Protein AF-A0A249NVQ0-F1 (afdb_monomer)

Radius of gyration: 16.22 Å; Cα contacts (8 Å, |Δi|>4): 155; chains: 1; bounding box: 38×26×40 Å

Mean predicted aligned error: 8.05 Å

Solvent-accessible surface area (backbone atoms only — not comparable to full-atom values): 7672 Å² total; per-residue (Å²): 133,84,77,72,68,77,45,76,71,54,93,61,27,37,38,28,88,34,28,34,58,56,51,40,38,53,50,31,54,61,69,35,41,71,60,50,73,71,48,71,53,79,53,90,85,86,86,87,84,79,46,51,48,94,72,63,38,68,42,43,31,77,74,69,77,44,87,75,74,95,69,63,81,85,61,75,66,45,61,60,38,42,75,72,71,37,93,57,81,90,82,66,27,49,50,76,93,41,41,101,43,90,86,18,42,25,41,54,68,36,47,53,52,40,30,49,50,56,48,50,49,42,53,62,38,40,107

Secondary structure (DSSP, 8-state):
-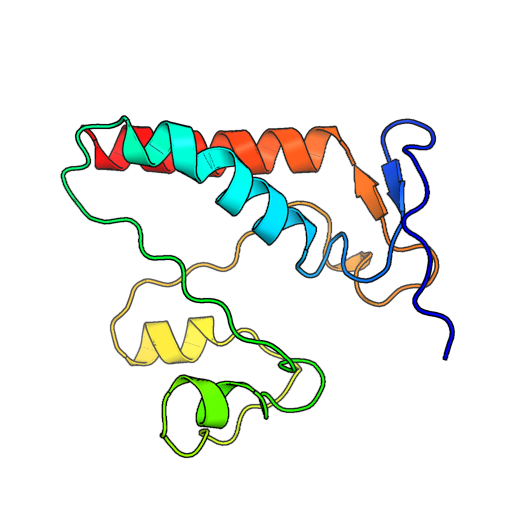--PPPEEEETTEEE-TTIIIIIHH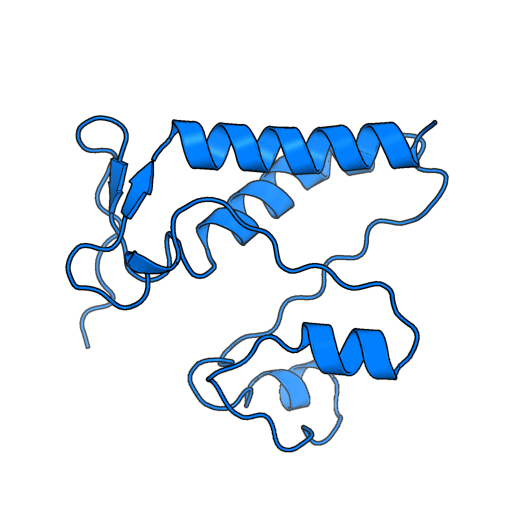HHHHHHHHHHHHTS--SS-------S-GGGTSTTHHHHHSSPPP---TTS-THHHHHHTT-------SS-GGGTTSTT-EEEHHHHHHHHHHHHHHHHHHH-

Structure (mmCIF, N/CA/C/O backbone):
data_AF-A0A249NVQ0-F1
#
_entry.id   AF-A0A249NVQ0-F1
#
loop_
_atom_site.group_PDB
_atom_site.id
_atom_site.type_symbol
_atom_site.label_atom_id
_atom_site.label_alt_id
_atom_site.label_comp_id
_atom_site.label_asym_id
_atom_site.label_entity_id
_atom_site.label_seq_id
_atom_site.pdbx_PDB_ins_code
_atom_site.Cartn_x
_atom_site.Cartn_y
_atom_site.Cartn_z
_atom_site.occupancy
_atom_site.B_iso_or_equiv
_atom_site.auth_seq_id
_atom_site.auth_comp_id
_atom_site.auth_asym_id
_atom_site.auth_atom_id
_atom_site.pdbx_PDB_model_num
ATOM 1 N N . MET A 1 1 ? 18.466 9.668 -17.271 1.00 29.97 1 MET A N 1
ATOM 2 C CA . MET A 1 1 ? 17.576 8.542 -16.928 1.00 29.97 1 MET A CA 1
ATOM 3 C C . MET A 1 1 ? 16.170 9.123 -16.883 1.00 29.97 1 MET A C 1
ATOM 5 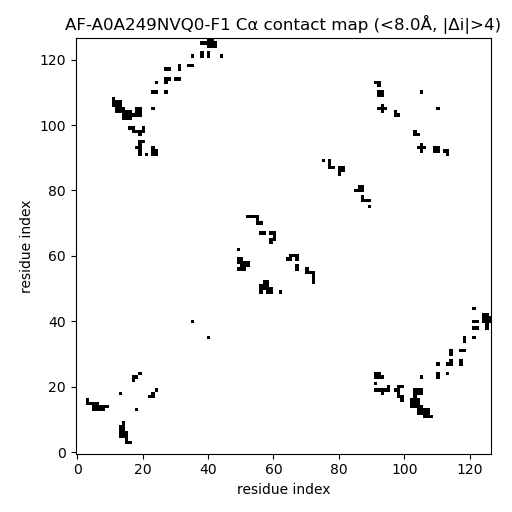O O . MET A 1 1 ? 15.886 9.902 -15.986 1.00 29.97 1 MET A O 1
ATOM 9 N N . GLU A 1 2 ? 15.361 8.912 -17.922 1.00 26.66 2 GLU A N 1
ATOM 10 C CA . GLU A 1 2 ? 13.989 9.440 -17.964 1.00 26.66 2 GLU A CA 1
ATOM 11 C C . GLU A 1 2 ? 13.138 8.659 -16.956 1.00 26.66 2 GLU A C 1
ATOM 13 O O . GLU A 1 2 ? 12.916 7.454 -17.108 1.00 26.66 2 GLU A O 1
ATOM 18 N N . PHE A 1 3 ? 12.698 9.326 -15.891 1.00 31.91 3 PHE A N 1
ATOM 19 C CA . PHE A 1 3 ? 11.651 8.801 -15.025 1.00 31.91 3 PHE A CA 1
ATOM 20 C C . PHE A 1 3 ? 10.369 8.755 -15.860 1.00 31.91 3 PHE A C 1
ATOM 22 O O . PHE A 1 3 ? 9.834 9.796 -16.230 1.00 31.91 3 PHE A O 1
ATOM 29 N N . GLY A 1 4 ? 9.943 7.544 -16.234 1.00 39.44 4 GLY A N 1
ATOM 30 C CA . GLY A 1 4 ? 8.787 7.321 -17.098 1.00 39.44 4 GLY A CA 1
ATOM 31 C C . GLY A 1 4 ? 7.570 8.081 -16.582 1.00 39.44 4 GLY A C 1
ATOM 32 O O . GLY A 1 4 ? 7.131 7.865 -15.452 1.00 39.44 4 GLY A O 1
ATOM 33 N N . SER A 1 5 ? 7.067 8.993 -17.410 1.00 41.88 5 SER A N 1
ATOM 34 C CA . SER A 1 5 ? 5.892 9.802 -17.125 1.00 41.88 5 SER A CA 1
ATOM 35 C C . SER A 1 5 ? 4.699 8.906 -16.799 1.00 41.88 5 SER A C 1
ATOM 37 O O . SER A 1 5 ? 4.395 7.968 -17.539 1.00 41.88 5 SER A O 1
ATOM 39 N N . PHE A 1 6 ? 4.011 9.199 -15.692 1.00 47.69 6 PHE A N 1
ATOM 40 C CA . PHE A 1 6 ? 2.656 8.701 -15.471 1.00 47.69 6 PHE A CA 1
ATOM 41 C C . PHE A 1 6 ? 1.831 9.060 -16.706 1.00 47.69 6 PHE A C 1
ATOM 43 O O . PHE A 1 6 ? 1.677 10.242 -17.029 1.00 47.69 6 PHE A O 1
ATOM 50 N N . ARG A 1 7 ? 1.339 8.052 -17.429 1.00 54.50 7 ARG A N 1
ATOM 51 C CA . ARG A 1 7 ? 0.431 8.299 -18.548 1.00 54.50 7 ARG A CA 1
ATOM 52 C C . ARG A 1 7 ? -0.996 8.328 -17.998 1.00 54.50 7 ARG A C 1
ATOM 54 O O . ARG A 1 7 ? -1.352 7.418 -17.248 1.00 54.50 7 ARG A O 1
ATOM 61 N N . PRO A 1 8 ? -1.806 9.350 -18.334 1.00 54.66 8 PRO A N 1
ATOM 62 C CA . PRO A 1 8 ? -3.209 9.387 -17.934 1.00 54.66 8 PRO A CA 1
ATOM 63 C C . PRO A 1 8 ? -3.936 8.121 -18.399 1.00 54.66 8 PRO A C 1
ATOM 65 O O . PRO A 1 8 ? -3.532 7.502 -19.387 1.00 54.66 8 PRO A O 1
ATOM 68 N N . ALA A 1 9 ? -4.994 7.750 -17.671 1.00 62.09 9 ALA A N 1
ATOM 69 C CA . ALA A 1 9 ? -5.742 6.518 -17.892 1.00 62.09 9 ALA A CA 1
ATOM 70 C C . ALA A 1 9 ? -6.079 6.307 -19.374 1.00 62.09 9 ALA A C 1
ATOM 72 O O . ALA A 1 9 ? -6.780 7.111 -19.987 1.00 62.09 9 ALA A O 1
ATOM 73 N N . GLN A 1 10 ? -5.594 5.208 -19.949 1.00 68.31 10 GLN A N 1
ATOM 74 C CA . GLN A 1 10 ? -6.002 4.753 -21.272 1.00 68.31 10 GLN A CA 1
ATOM 75 C C . GLN A 1 10 ? -6.846 3.498 -21.095 1.00 68.31 10 GLN A C 1
ATOM 77 O O . GLN A 1 10 ? -6.326 2.484 -20.644 1.00 68.31 10 GLN A O 1
ATOM 82 N N . ARG A 1 11 ? -8.130 3.549 -21.480 1.00 74.25 11 ARG A N 1
ATOM 83 C CA . ARG A 1 11 ? -9.039 2.382 -21.456 1.00 74.25 11 ARG A CA 1
ATOM 84 C C . ARG A 1 11 ? -9.038 1.661 -20.096 1.00 74.25 11 ARG A C 1
ATOM 86 O O . ARG A 1 11 ? -8.747 0.471 -20.038 1.00 74.25 11 ARG A O 1
ATOM 93 N N . ASP A 1 12 ? -9.278 2.410 -19.018 1.00 87.81 12 ASP A N 1
ATOM 94 C CA . ASP A 1 12 ? -9.319 1.899 -17.635 1.00 87.81 12 ASP A CA 1
ATOM 95 C C . ASP A 1 12 ? -7.994 1.336 -17.094 1.00 87.81 12 ASP A C 1
ATOM 97 O O . ASP A 1 12 ? -7.970 0.656 -16.071 1.00 87.81 12 ASP A O 1
ATOM 101 N N . LYS A 1 13 ? -6.869 1.666 -17.741 1.00 90.62 13 LYS A N 1
ATOM 102 C CA . LYS A 1 13 ? -5.520 1.274 -17.317 1.00 90.62 13 LYS A CA 1
ATOM 103 C C . LYS A 1 13 ? -4.659 2.491 -17.026 1.00 90.62 13 LYS A C 1
ATOM 105 O O . LYS A 1 13 ? -4.577 3.412 -17.841 1.00 90.62 13 LYS A O 1
ATOM 110 N N . LEU A 1 14 ? -3.985 2.475 -15.882 1.00 90.31 14 LEU A N 1
ATOM 111 C CA . LEU A 1 14 ? -2.951 3.438 -15.518 1.00 90.31 14 LEU A CA 1
ATOM 112 C C . LEU A 1 14 ? -1.588 2.813 -15.791 1.00 90.31 14 LEU A C 1
ATOM 114 O O . LEU A 1 14 ? -1.221 1.834 -15.148 1.00 90.31 14 LEU A O 1
ATOM 118 N N . TYR A 1 15 ? -0.853 3.380 -16.745 1.00 90.50 15 TYR A N 1
ATOM 119 C CA . TYR A 1 15 ? 0.466 2.892 -17.136 1.00 90.50 15 TYR A CA 1
ATOM 120 C C . TYR A 1 15 ? 1.566 3.654 -16.405 1.00 90.50 15 TYR A C 1
ATOM 122 O O . TYR A 1 15 ? 1.561 4.889 -16.354 1.00 90.50 15 TYR A O 1
ATOM 130 N N . GLY A 1 16 ? 2.554 2.921 -15.907 1.00 87.94 16 GLY A N 1
ATOM 131 C CA . GLY A 1 16 ? 3.713 3.501 -15.244 1.00 87.94 16 GLY A CA 1
ATOM 132 C C . GLY A 1 16 ? 4.534 2.453 -14.508 1.00 87.94 16 GLY A C 1
ATOM 133 O O . GLY A 1 16 ? 3.996 1.464 -14.013 1.00 87.94 16 GLY A O 1
ATOM 134 N N . ARG A 1 17 ? 5.846 2.691 -14.415 1.00 88.56 17 ARG A N 1
ATOM 135 C CA . ARG A 1 17 ? 6.738 1.810 -13.656 1.00 88.56 17 ARG A CA 1
ATOM 136 C C . ARG A 1 17 ? 6.430 1.889 -12.161 1.00 88.56 17 ARG A C 1
ATOM 138 O O . ARG A 1 17 ? 6.441 2.981 -11.570 1.00 88.56 17 ARG A O 1
ATOM 145 N N . GLY A 1 18 ? 6.202 0.717 -11.589 1.00 87.06 18 GLY A N 1
ATOM 146 C CA . GLY A 1 18 ? 5.805 0.493 -10.211 1.00 87.06 18 GLY A CA 1
ATOM 147 C C . GLY A 1 18 ? 4.333 0.772 -9.926 1.00 87.06 18 GLY A C 1
ATOM 148 O O . GLY A 1 18 ? 3.975 1.028 -8.783 1.00 87.06 18 GLY A O 1
ATOM 149 N N . THR A 1 19 ? 3.475 0.796 -10.949 1.00 90.50 19 THR A N 1
ATOM 150 C CA . THR A 1 19 ? 2.020 0.870 -10.747 1.00 90.50 19 THR A CA 1
ATOM 151 C C . THR A 1 19 ? 1.481 -0.387 -10.067 1.00 90.50 19 THR A C 1
ATOM 153 O O . THR A 1 19 ? 0.672 -0.250 -9.154 1.00 90.50 19 THR A O 1
ATOM 156 N N . SER A 1 20 ? 1.953 -1.574 -10.457 1.00 88.88 20 SER A N 1
ATOM 157 C CA . SER A 1 20 ? 1.643 -2.855 -9.806 1.00 88.88 20 SER A CA 1
ATOM 158 C C . SER A 1 20 ? 2.592 -3.168 -8.644 1.00 88.88 20 SER A C 1
ATOM 160 O O . SER A 1 20 ? 2.164 -3.821 -7.701 1.00 88.88 20 SER A O 1
ATOM 162 N N . ASP A 1 21 ? 3.833 -2.668 -8.677 1.00 87.31 21 ASP A N 1
ATOM 163 C CA . ASP A 1 21 ? 4.835 -2.929 -7.630 1.00 87.31 21 ASP A CA 1
ATOM 164 C C . ASP A 1 21 ? 5.611 -1.659 -7.214 1.00 87.31 21 ASP A C 1
ATOM 166 O O . ASP A 1 21 ? 6.514 -1.190 -7.900 1.00 87.31 21 ASP A O 1
ATOM 170 N N . MET A 1 22 ? 5.251 -0.951 -6.145 1.00 88.44 22 MET A N 1
ATOM 171 C CA . MET A 1 22 ? 4.088 -1.129 -5.262 1.00 88.44 22 MET A CA 1
ATOM 172 C C . MET A 1 22 ? 3.257 0.162 -5.117 1.00 88.44 22 MET A C 1
ATOM 174 O O . MET A 1 22 ? 2.458 0.318 -4.190 1.00 88.44 22 MET A O 1
ATOM 178 N N . LYS A 1 23 ? 3.424 1.136 -6.026 1.00 90.75 23 LYS A N 1
ATOM 179 C CA . LYS A 1 23 ? 2.821 2.480 -5.900 1.00 90.75 23 LYS A CA 1
ATOM 180 C C . LYS A 1 23 ? 1.297 2.456 -5.939 1.00 90.75 23 LYS A C 1
ATOM 182 O O . LYS A 1 23 ? 0.674 3.334 -5.341 1.00 90.75 23 LYS A O 1
ATOM 187 N N . GLY A 1 24 ? 0.689 1.480 -6.616 1.00 91.06 24 GLY A N 1
ATOM 188 C CA . GLY A 1 24 ? -0.762 1.296 -6.605 1.00 91.06 24 GLY A CA 1
ATOM 189 C C . GLY A 1 24 ? -1.289 1.043 -5.192 1.00 91.06 24 GLY A C 1
ATOM 190 O O . GLY A 1 24 ? -2.197 1.741 -4.745 1.00 91.06 24 GLY A O 1
ATOM 191 N N . PHE A 1 25 ? -0.657 0.129 -4.449 1.00 92.56 25 PHE A N 1
ATOM 192 C CA . PHE A 1 25 ? -1.020 -0.146 -3.057 1.00 92.56 25 PHE A CA 1
ATOM 193 C C . PHE A 1 25 ? -0.790 1.067 -2.149 1.00 92.56 25 PHE A C 1
ATOM 195 O O . PHE A 1 25 ? -1.693 1.445 -1.404 1.00 92.56 25 PHE A O 1
ATOM 202 N N . LEU A 1 26 ? 0.373 1.728 -2.260 1.00 91.81 26 LEU A N 1
ATOM 203 C CA . LEU A 1 26 ? 0.672 2.950 -1.498 1.00 91.81 26 LEU A CA 1
ATOM 204 C C . LEU A 1 26 ? -0.405 4.021 -1.711 1.00 91.81 26 LEU A C 1
ATOM 206 O O . LEU A 1 26 ? -0.855 4.657 -0.761 1.00 91.81 26 LEU A O 1
ATOM 210 N N . THR A 1 27 ? -0.862 4.179 -2.955 1.00 92.62 27 THR A N 1
ATOM 211 C CA . THR A 1 27 ? -1.939 5.112 -3.303 1.00 92.62 27 THR A CA 1
ATOM 212 C C . THR A 1 27 ? -3.241 4.749 -2.589 1.00 92.62 27 THR A C 1
ATOM 214 O O . THR A 1 27 ? -3.856 5.617 -1.972 1.00 92.62 27 THR A O 1
ATOM 217 N N . CYS A 1 28 ? -3.651 3.477 -2.624 1.00 93.88 28 CYS A N 1
ATOM 218 C CA . CYS A 1 28 ? -4.859 3.003 -1.944 1.00 93.88 28 CYS A CA 1
ATOM 219 C C . CYS A 1 28 ? -4.780 3.176 -0.418 1.00 93.88 28 CYS A C 1
ATOM 221 O O . CYS A 1 28 ? -5.737 3.661 0.187 1.00 93.88 28 CYS A O 1
ATOM 223 N N . ALA A 1 29 ? -3.647 2.826 0.198 1.00 92.56 29 ALA A N 1
ATOM 224 C CA . ALA A 1 29 ? -3.437 2.949 1.639 1.00 92.56 29 ALA A CA 1
ATOM 225 C C . ALA A 1 29 ? -3.509 4.414 2.098 1.00 92.56 29 ALA A C 1
ATOM 227 O O . ALA A 1 29 ? -4.270 4.747 3.007 1.00 92.56 29 ALA A O 1
ATOM 228 N N . LEU A 1 30 ? -2.788 5.309 1.415 1.00 93.06 30 LEU A N 1
ATOM 229 C CA . LEU A 1 30 ? -2.792 6.739 1.728 1.00 93.06 30 LEU A CA 1
ATOM 230 C C . LEU A 1 30 ? -4.165 7.383 1.484 1.00 93.06 30 LEU A C 1
ATOM 232 O O . LEU A 1 30 ? -4.600 8.214 2.279 1.00 93.06 30 LEU A O 1
ATOM 236 N N . ALA A 1 31 ? -4.881 6.981 0.429 1.00 93.56 31 ALA A N 1
ATOM 237 C CA . ALA A 1 31 ? -6.230 7.476 0.151 1.00 93.56 31 ALA A CA 1
ATOM 238 C C . ALA A 1 31 ? -7.260 7.047 1.213 1.00 93.56 31 ALA A C 1
ATOM 240 O O . ALA A 1 31 ? -8.238 7.760 1.443 1.00 93.56 31 ALA A O 1
ATOM 241 N N . ALA A 1 32 ? -7.047 5.906 1.874 1.00 93.31 32 ALA A N 1
ATOM 242 C CA . ALA A 1 32 ? -7.919 5.421 2.938 1.00 93.31 32 ALA A CA 1
ATOM 243 C C . ALA A 1 32 ? -7.678 6.125 4.287 1.00 93.31 32 ALA A C 1
ATOM 245 O O . ALA A 1 32 ? -8.589 6.155 5.116 1.00 93.31 32 ALA A O 1
ATOM 246 N N . LEU A 1 33 ? -6.501 6.730 4.507 1.00 93.38 33 LEU A N 1
ATOM 247 C CA . LEU A 1 33 ? -6.118 7.324 5.797 1.00 93.38 33 LEU A CA 1
ATOM 248 C C . LEU A 1 33 ? -7.155 8.295 6.389 1.00 93.38 33 LEU A C 1
ATOM 250 O O . LEU A 1 33 ? -7.469 8.137 7.568 1.00 93.38 33 LEU A O 1
ATOM 254 N N . PRO A 1 34 ? -7.755 9.246 5.640 1.00 94.19 34 PRO A N 1
ATOM 255 C CA . PRO A 1 34 ? -8.762 10.141 6.213 1.00 94.19 34 PRO A CA 1
ATOM 256 C C . PRO A 1 34 ? -10.001 9.404 6.734 1.00 94.19 34 PRO A C 1
ATOM 258 O O . PRO A 1 34 ? -10.587 9.813 7.733 1.00 94.19 34 PRO A O 1
ATOM 261 N N . LYS A 1 35 ? -10.398 8.306 6.076 1.00 94.06 35 LYS A N 1
ATOM 262 C CA . LYS A 1 35 ? -11.515 7.470 6.531 1.00 94.06 35 LYS A CA 1
ATOM 263 C C . LYS A 1 35 ? -11.126 6.688 7.778 1.00 94.06 35 LYS A C 1
ATOM 265 O O . LYS A 1 35 ? -11.892 6.697 8.732 1.00 94.06 35 LYS A O 1
ATOM 270 N N . LEU A 1 36 ? -9.948 6.060 7.781 1.00 93.69 36 LEU A N 1
ATOM 271 C CA . LEU A 1 36 ? -9.438 5.302 8.928 1.00 93.69 36 LEU A CA 1
ATOM 272 C C . LEU A 1 36 ? -9.302 6.185 10.173 1.00 93.69 36 LEU A C 1
ATOM 274 O O . LEU A 1 36 ? -9.764 5.805 11.243 1.00 93.69 36 LEU A O 1
ATOM 278 N N . ALA A 1 37 ? -8.755 7.392 10.020 1.00 91.62 37 ALA A N 1
ATOM 279 C CA . ALA A 1 37 ? -8.600 8.356 11.108 1.00 91.62 37 ALA A CA 1
ATOM 280 C C . ALA A 1 37 ? -9.941 8.832 11.700 1.00 91.62 37 ALA A C 1
ATOM 282 O O . ALA A 1 37 ? -9.985 9.279 12.842 1.00 91.62 37 ALA A O 1
ATOM 283 N N . GLY A 1 38 ? -11.032 8.744 10.932 1.00 93.62 38 GLY A N 1
ATOM 284 C CA . GLY A 1 38 ? -12.385 9.050 11.397 1.00 93.62 38 GLY A CA 1
ATOM 285 C C . GLY A 1 38 ? -13.112 7.878 12.066 1.00 93.62 38 GLY A C 1
ATOM 286 O O . GLY A 1 38 ? -14.237 8.062 12.529 1.00 93.62 38 GLY A O 1
ATOM 287 N N . MET A 1 39 ? -12.526 6.676 12.098 1.00 95.06 39 MET A N 1
ATOM 288 C CA . MET A 1 39 ? -13.131 5.484 12.703 1.00 95.06 39 MET A CA 1
ATOM 289 C C . MET A 1 39 ? -12.699 5.313 14.165 1.00 95.06 39 MET A C 1
ATOM 291 O O . MET A 1 39 ? -11.583 5.659 14.544 1.00 95.06 39 MET A O 1
ATOM 295 N N . ASN A 1 40 ? -13.563 4.704 14.984 1.00 94.38 40 ASN A N 1
ATOM 296 C CA . ASN A 1 40 ? -13.228 4.305 16.355 1.00 94.38 40 ASN A CA 1
ATOM 297 C C . ASN A 1 40 ? -12.480 2.961 16.366 1.00 94.38 40 ASN A C 1
ATOM 299 O O . ASN A 1 40 ? -13.028 1.936 16.775 1.00 94.38 40 ASN A O 1
ATOM 303 N N . LEU A 1 41 ? -11.256 2.960 15.840 1.00 94.12 41 LEU A N 1
ATOM 304 C CA . LEU A 1 41 ? -10.428 1.761 15.720 1.00 94.12 41 LEU A CA 1
ATOM 305 C C . LEU A 1 41 ? -10.091 1.188 17.109 1.00 94.12 41 LEU A C 1
ATOM 307 O O . LEU A 1 41 ? -9.516 1.879 17.946 1.00 94.12 41 LEU A O 1
ATOM 311 N N . GLN A 1 42 ? -10.410 -0.089 17.342 1.00 93.88 42 GLN A N 1
ATOM 312 C CA . GLN A 1 42 ? -10.052 -0.819 18.568 1.00 93.88 42 GLN A CA 1
ATOM 313 C C . GLN A 1 42 ? -8.579 -1.253 18.575 1.00 93.88 42 GLN A C 1
ATOM 315 O O . GLN A 1 42 ? -8.021 -1.579 19.623 1.00 93.88 42 GLN A O 1
ATOM 320 N N . ARG A 1 43 ? -7.941 -1.275 17.398 1.00 86.50 43 ARG A N 1
ATOM 321 C CA . ARG A 1 43 ? -6.513 -1.557 17.201 1.00 86.50 43 ARG A CA 1
ATOM 322 C C . ARG A 1 43 ? -5.926 -0.561 16.195 1.00 86.50 43 ARG A C 1
ATOM 324 O O . ARG A 1 43 ? -6.611 -0.251 15.219 1.00 86.50 43 ARG A O 1
ATOM 331 N N . PRO A 1 44 ? -4.694 -0.064 16.404 1.00 84.19 44 PRO A N 1
ATOM 332 C CA . PRO A 1 44 ? -4.075 0.883 15.485 1.00 84.19 44 PRO A CA 1
ATOM 333 C C . PRO A 1 44 ? -3.794 0.243 14.119 1.00 84.19 44 PRO A C 1
ATOM 335 O O . PRO A 1 44 ? -3.589 -0.966 14.010 1.00 84.19 44 PRO A O 1
ATOM 338 N N . VAL A 1 45 ? -3.778 1.081 13.081 1.00 86.12 45 VAL A N 1
ATOM 339 C CA . VAL A 1 45 ? -3.268 0.735 11.750 1.00 86.12 45 VAL A CA 1
ATOM 340 C C . VAL A 1 45 ? -1.997 1.541 11.537 1.00 86.12 45 VAL A C 1
ATOM 342 O O . VAL A 1 45 ? -2.062 2.756 11.353 1.00 86.12 45 VAL A O 1
ATOM 345 N N . ASP A 1 46 ? -0.856 0.861 11.556 1.00 84.56 46 ASP A N 1
ATOM 346 C CA . ASP A 1 46 ? 0.449 1.476 11.338 1.00 84.56 46 ASP A CA 1
ATOM 347 C C . ASP A 1 46 ? 0.880 1.301 9.877 1.00 84.56 46 ASP A C 1
ATOM 349 O O . ASP A 1 46 ? 0.803 0.208 9.315 1.00 84.56 46 ASP A O 1
ATOM 353 N N . LEU A 1 47 ? 1.345 2.387 9.254 1.00 84.44 47 LEU A N 1
ATOM 354 C CA . LEU A 1 47 ? 1.958 2.360 7.926 1.00 84.44 47 LEU A CA 1
ATOM 355 C C . LEU A 1 47 ? 3.427 2.756 8.054 1.00 84.44 47 LEU A C 1
ATOM 357 O O . LEU A 1 47 ? 3.743 3.888 8.421 1.00 84.44 47 LEU A O 1
ATOM 361 N N . ALA A 1 48 ? 4.318 1.828 7.720 1.00 80.88 48 ALA A N 1
ATOM 362 C CA . ALA A 1 48 ? 5.748 2.075 7.622 1.00 80.88 48 ALA A CA 1
ATOM 363 C C . ALA A 1 48 ? 6.162 2.029 6.150 1.00 80.88 48 ALA A C 1
ATOM 365 O O . ALA A 1 48 ? 5.879 1.060 5.448 1.00 80.88 48 ALA A O 1
ATOM 366 N N . PHE A 1 49 ? 6.830 3.083 5.683 1.00 81.62 49 PHE A N 1
ATOM 367 C CA . PHE A 1 49 ? 7.347 3.162 4.321 1.00 81.62 49 PHE A CA 1
ATOM 368 C C . PHE A 1 49 ? 8.865 3.275 4.350 1.00 81.62 49 PHE A C 1
ATOM 370 O O . PHE A 1 49 ? 9.427 4.063 5.112 1.00 81.62 49 PHE A O 1
A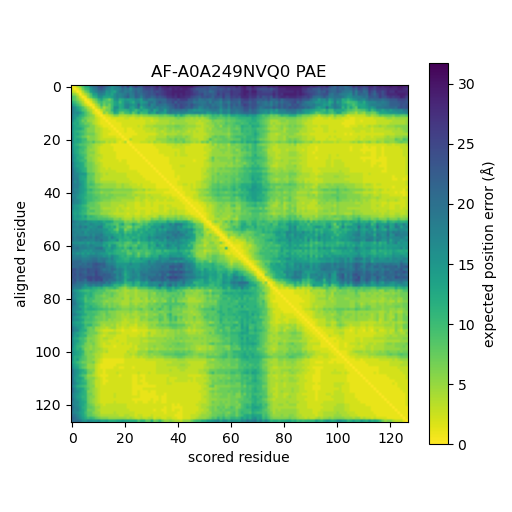TOM 377 N N . SER A 1 50 ? 9.517 2.516 3.481 1.00 75.19 50 SER A N 1
ATOM 378 C CA . SER A 1 50 ? 10.931 2.656 3.157 1.00 75.19 50 SER A CA 1
ATOM 379 C C . SER A 1 50 ? 11.084 3.145 1.714 1.00 75.19 50 SER A C 1
ATOM 381 O O . SER A 1 50 ? 10.113 3.286 0.966 1.00 75.19 50 SER A O 1
A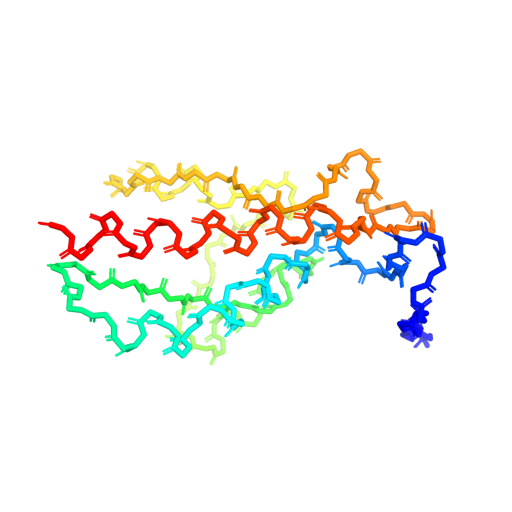TOM 383 N N . TYR A 1 51 ? 12.315 3.450 1.320 1.00 76.06 51 TYR A N 1
ATOM 384 C CA . TYR A 1 51 ? 12.669 3.721 -0.068 1.00 76.06 51 TYR A CA 1
ATOM 385 C C . TYR A 1 51 ? 13.993 3.037 -0.399 1.00 76.06 51 TYR A C 1
ATOM 387 O O . TYR A 1 51 ? 14.764 2.685 0.497 1.00 76.06 51 TYR A O 1
ATOM 395 N N . ASP A 1 52 ? 14.257 2.889 -1.699 1.00 72.12 52 ASP A N 1
ATOM 396 C CA . ASP A 1 52 ? 15.451 2.217 -2.231 1.00 72.12 52 ASP A CA 1
ATOM 397 C C . ASP A 1 52 ? 15.484 0.699 -1.968 1.00 72.12 52 ASP A C 1
ATOM 399 O O . ASP A 1 52 ? 16.560 0.111 -2.014 1.00 72.12 52 ASP A O 1
ATOM 403 N N . GLU A 1 53 ? 14.331 0.065 -1.697 1.00 66.75 53 GLU A N 1
ATOM 404 C CA . GLU A 1 53 ? 14.199 -1.399 -1.533 1.00 66.75 53 GLU A CA 1
ATOM 405 C C . GLU A 1 53 ? 14.790 -2.128 -2.755 1.00 66.75 53 GLU A C 1
ATOM 407 O O . GLU A 1 53 ? 15.782 -2.840 -2.609 1.00 66.75 53 GLU A O 1
ATOM 412 N N . GLU A 1 54 ? 14.352 -1.738 -3.956 1.00 61.03 54 GLU A N 1
ATOM 413 C CA . GLU A 1 54 ? 14.845 -2.183 -5.275 1.00 61.03 54 GLU A CA 1
ATOM 414 C C . GLU A 1 54 ? 16.347 -1.932 -5.546 1.00 61.03 54 GLU A C 1
ATOM 416 O O . GLU A 1 54 ? 16.887 -2.327 -6.583 1.00 61.03 54 GLU A O 1
ATOM 421 N N . ALA A 1 55 ? 17.046 -1.219 -4.656 1.00 61.41 55 ALA A N 1
ATOM 422 C CA . ALA A 1 55 ? 18.490 -0.992 -4.731 1.00 61.41 55 ALA A CA 1
ATOM 423 C C . ALA A 1 55 ? 19.230 -1.378 -3.435 1.00 61.41 55 ALA A C 1
ATOM 425 O O . ALA A 1 55 ? 20.331 -0.878 -3.175 1.00 61.41 55 ALA A O 1
ATOM 426 N N . GLY A 1 56 ? 18.650 -2.284 -2.639 1.00 61.75 56 GLY A N 1
ATOM 427 C CA . GLY A 1 56 ? 19.271 -2.855 -1.440 1.00 61.75 56 GLY A CA 1
ATOM 428 C C . GLY A 1 56 ? 18.923 -2.139 -0.134 1.00 61.75 56 GLY A C 1
ATOM 429 O O . GLY A 1 56 ? 19.741 -2.125 0.784 1.00 61.75 56 GLY A O 1
ATOM 430 N N . ALA A 1 57 ? 17.746 -1.513 -0.056 1.00 63.12 57 ALA A N 1
ATOM 431 C CA . ALA A 1 57 ? 17.174 -0.895 1.146 1.00 63.12 57 ALA A CA 1
ATOM 432 C C . ALA A 1 57 ? 18.064 0.163 1.837 1.00 63.12 57 ALA A C 1
ATOM 434 O O . ALA A 1 57 ? 17.956 0.399 3.043 1.00 63.12 57 ALA A O 1
ATOM 435 N N . ARG A 1 58 ? 18.926 0.863 1.084 1.00 64.69 58 ARG A N 1
ATOM 436 C CA . ARG A 1 58 ? 19.886 1.847 1.636 1.00 64.69 58 ARG A CA 1
ATOM 437 C C . ARG A 1 58 ? 19.226 3.053 2.315 1.00 64.69 58 ARG A C 1
ATOM 439 O O . ARG A 1 58 ? 19.899 3.773 3.052 1.00 64.69 58 ARG A O 1
ATOM 446 N N . GLY A 1 59 ? 17.934 3.284 2.078 1.00 63.97 59 GLY A N 1
ATOM 447 C CA . GLY A 1 59 ? 17.156 4.327 2.748 1.00 63.97 59 GLY A CA 1
ATOM 448 C C . GLY A 1 59 ? 16.745 3.978 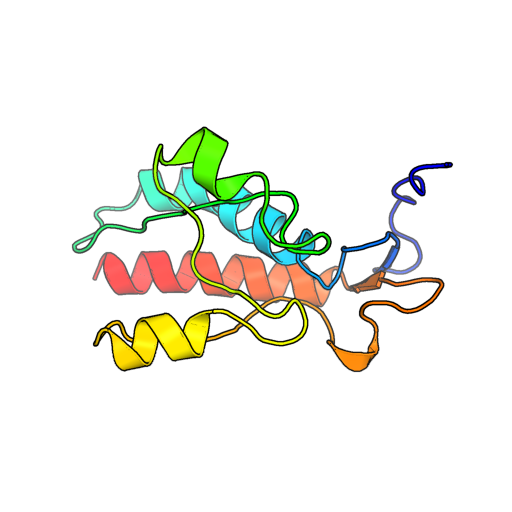4.182 1.00 63.97 59 GLY A C 1
ATOM 449 O O . GLY A 1 59 ? 16.570 4.877 5.001 1.00 63.97 59 GLY A O 1
ATOM 450 N N . VAL A 1 60 ? 16.629 2.691 4.530 1.00 69.94 60 VAL A N 1
ATOM 451 C CA . VAL A 1 60 ? 16.152 2.259 5.858 1.00 69.94 60 VAL A CA 1
ATOM 452 C C . VAL A 1 60 ? 17.078 2.716 6.993 1.00 69.94 60 VAL A C 1
ATOM 454 O O . VAL A 1 60 ? 16.564 3.307 7.941 1.00 69.94 60 VAL A O 1
ATOM 457 N N . PRO A 1 61 ? 18.417 2.575 6.912 1.00 71.62 61 PRO A N 1
ATOM 458 C CA . PRO A 1 61 ? 19.312 3.020 7.986 1.00 71.62 61 PRO A CA 1
ATOM 459 C C . PRO A 1 61 ? 19.263 4.525 8.235 1.00 71.62 61 PRO A C 1
ATOM 461 O O . PRO A 1 61 ? 19.415 4.981 9.364 1.00 71.62 61 PRO A O 1
ATOM 464 N N . GLN A 1 62 ? 19.016 5.307 7.182 1.00 70.81 62 GLN A N 1
ATOM 465 C CA . GLN A 1 62 ? 18.892 6.762 7.272 1.00 70.81 62 GLN A CA 1
ATOM 466 C C . GLN A 1 62 ? 17.616 7.171 8.020 1.00 70.81 62 GLN A C 1
ATOM 468 O O . GLN A 1 62 ? 17.604 8.199 8.691 1.00 70.81 62 GLN A O 1
ATOM 473 N N . LEU A 1 63 ? 16.557 6.363 7.916 1.00 68.44 63 LEU A N 1
ATOM 474 C CA . LEU A 1 63 ? 15.278 6.594 8.585 1.00 68.44 63 LEU A CA 1
ATOM 475 C C . LEU A 1 63 ? 15.257 6.060 10.020 1.00 68.44 63 LEU A C 1
ATOM 477 O O . LEU A 1 63 ? 14.643 6.675 10.888 1.00 68.44 63 LEU A O 1
ATOM 481 N N . THR A 1 64 ? 15.899 4.918 10.271 1.00 74.25 64 THR A N 1
ATOM 482 C CA . THR A 1 64 ? 15.798 4.204 11.552 1.00 74.25 64 THR A CA 1
ATOM 483 C C . THR A 1 64 ? 17.007 4.405 12.462 1.00 74.25 64 THR A C 1
ATOM 485 O O . THR A 1 64 ? 16.895 4.188 13.664 1.00 74.25 64 THR A O 1
ATOM 488 N N . GLY A 1 65 ? 18.163 4.803 11.921 1.00 74.56 65 GLY A N 1
ATOM 489 C CA . GLY A 1 65 ? 19.430 4.854 12.656 1.00 74.56 65 GLY A CA 1
ATOM 490 C C . GLY A 1 65 ? 20.049 3.479 12.938 1.00 74.56 65 GLY A C 1
ATOM 491 O O . GLY A 1 65 ? 21.000 3.394 13.714 1.00 74.56 65 GLY A O 1
ATOM 492 N N . HIS A 1 66 ? 19.526 2.409 12.330 1.00 71.44 66 HIS A N 1
ATOM 493 C CA . HIS A 1 66 ? 19.998 1.038 12.516 1.00 71.44 66 HIS A CA 1
ATOM 494 C C . HIS A 1 66 ? 20.611 0.473 11.233 1.00 71.44 66 HIS A C 1
ATOM 496 O O . HIS A 1 66 ? 20.099 0.705 10.139 1.00 71.44 66 HIS A O 1
ATOM 502 N N . GLU A 1 67 ? 21.685 -0.308 11.375 1.00 65.88 67 GLU A N 1
ATOM 503 C CA . GLU A 1 67 ? 22.284 -1.031 10.249 1.00 65.88 67 GLU A CA 1
ATOM 504 C C . GLU A 1 67 ? 21.269 -2.010 9.635 1.00 65.88 67 GLU A C 1
ATOM 506 O O . GLU A 1 67 ? 20.573 -2.717 10.375 1.00 65.88 67 GLU A O 1
ATOM 511 N N . PRO A 1 68 ? 21.162 -2.068 8.297 1.00 59.59 68 PRO A N 1
ATOM 512 C CA . PRO A 1 68 ? 20.198 -2.930 7.645 1.00 59.59 68 PRO A CA 1
ATOM 513 C C . PRO A 1 68 ? 20.675 -4.382 7.733 1.00 59.59 68 PRO A C 1
ATOM 515 O O . PRO A 1 68 ? 21.849 -4.691 7.516 1.00 59.59 68 PRO A O 1
ATOM 518 N N . LEU A 1 69 ? 19.751 -5.296 8.027 1.00 58.84 69 LEU A N 1
ATOM 519 C CA . LEU A 1 69 ? 20.010 -6.722 7.839 1.00 58.84 69 LEU A CA 1
ATOM 520 C C . LEU A 1 69 ? 20.228 -6.985 6.343 1.00 58.84 69 LEU A C 1
ATOM 522 O O . LEU A 1 69 ? 19.656 -6.295 5.499 1.00 58.84 69 LEU A O 1
ATOM 526 N N . ALA A 1 70 ? 21.057 -7.974 6.007 1.00 57.12 70 ALA A N 1
ATOM 527 C CA . ALA A 1 70 ? 21.278 -8.359 4.617 1.00 57.12 70 ALA A CA 1
ATOM 528 C C . ALA A 1 70 ? 19.949 -8.809 3.983 1.00 57.12 70 ALA A C 1
ATOM 530 O O . ALA A 1 70 ? 19.482 -9.917 4.236 1.00 57.12 70 ALA A O 1
ATOM 531 N N . ALA A 1 71 ? 19.343 -7.936 3.178 1.00 51.78 71 ALA A N 1
ATOM 532 C CA . ALA A 1 71 ? 18.105 -8.194 2.457 1.00 51.78 71 ALA A CA 1
ATOM 533 C C . ALA A 1 71 ? 18.414 -8.479 0.983 1.00 51.78 71 ALA A C 1
ATOM 535 O O . ALA A 1 71 ? 19.273 -7.840 0.370 1.00 51.78 71 ALA A O 1
ATOM 536 N N . VAL A 1 72 ? 17.724 -9.465 0.415 1.00 46.22 72 VAL A N 1
ATOM 537 C CA . VAL A 1 72 ? 17.818 -9.808 -1.005 1.00 46.22 72 VAL A CA 1
ATOM 538 C C . VAL A 1 72 ? 16.582 -9.229 -1.685 1.00 46.22 72 VAL A C 1
ATOM 540 O O . VAL A 1 72 ? 15.474 -9.588 -1.308 1.00 46.22 72 VAL A O 1
ATOM 543 N N . SER A 1 73 ? 16.777 -8.385 -2.701 1.00 49.47 73 SER A N 1
ATOM 544 C CA . SER A 1 73 ? 15.741 -7.622 -3.438 1.00 49.47 73 SER A CA 1
ATOM 545 C C . SER A 1 73 ? 14.741 -8.478 -4.248 1.00 49.47 73 SER A C 1
ATOM 547 O O . SER A 1 73 ? 14.153 -8.005 -5.211 1.00 49.47 73 SER A O 1
ATOM 549 N N . TYR A 1 74 ? 14.609 -9.773 -3.945 1.00 48.28 74 TYR A N 1
ATOM 550 C CA . TYR A 1 74 ? 13.772 -10.725 -4.689 1.00 48.28 74 TYR A CA 1
ATOM 551 C C . TYR A 1 74 ? 12.728 -11.431 -3.814 1.00 48.28 74 TYR A C 1
ATOM 553 O O . TYR A 1 74 ? 12.152 -12.437 -4.227 1.00 48.28 74 TYR A O 1
ATOM 561 N N . GLY A 1 75 ? 12.460 -10.926 -2.612 1.00 58.75 75 GLY A N 1
ATOM 562 C CA . GLY A 1 75 ? 11.465 -11.501 -1.721 1.00 58.75 75 GLY A CA 1
ATOM 563 C C . GLY A 1 75 ? 10.910 -10.449 -0.781 1.00 58.75 75 GLY A C 1
ATOM 564 O O . GLY A 1 75 ? 11.644 -9.615 -0.272 1.00 58.75 75 GLY A O 1
ATOM 565 N N . THR A 1 76 ? 9.609 -10.512 -0.536 1.00 68.00 76 THR A N 1
ATOM 566 C CA . THR A 1 76 ? 8.956 -9.660 0.456 1.00 68.00 76 THR A CA 1
ATOM 567 C C . THR A 1 76 ? 9.488 -9.963 1.856 1.00 68.00 76 THR A C 1
ATOM 569 O O . THR A 1 76 ? 9.643 -11.132 2.221 1.00 68.00 76 THR A O 1
ATOM 572 N N . GLU A 1 77 ? 9.620 -8.947 2.696 1.00 75.50 77 GLU A N 1
ATOM 573 C CA . GLU A 1 77 ? 10.053 -9.066 4.092 1.00 75.50 77 GLU A CA 1
ATOM 574 C C . GLU A 1 77 ? 8.993 -9.713 4.999 1.00 75.50 77 GLU A C 1
ATOM 576 O O . GLU A 1 77 ? 9.251 -9.976 6.172 1.00 75.50 77 GLU A O 1
ATOM 581 N N . ALA A 1 78 ? 7.815 -10.045 4.454 1.00 76.38 78 ALA A N 1
ATOM 582 C CA . ALA A 1 78 ? 6.733 -10.726 5.162 1.00 76.38 78 ALA A CA 1
ATOM 583 C C . ALA A 1 78 ? 7.187 -11.998 5.895 1.00 76.38 78 ALA A C 1
ATOM 585 O O . ALA A 1 78 ? 6.742 -12.234 7.015 1.00 76.38 78 ALA A O 1
ATOM 586 N N . GLY A 1 79 ? 8.105 -12.780 5.313 1.00 74.00 79 GLY A N 1
ATOM 587 C CA . GLY A 1 79 ? 8.656 -13.971 5.968 1.00 74.00 79 GLY A CA 1
ATOM 588 C C . GLY A 1 79 ? 9.450 -13.647 7.239 1.00 74.00 79 GLY A C 1
ATOM 589 O O . GLY A 1 79 ? 9.303 -14.337 8.242 1.00 74.00 79 GLY A O 1
ATOM 590 N N . LEU A 1 80 ? 10.215 -12.548 7.242 1.00 78.19 80 LEU A N 1
ATOM 591 C CA . LEU A 1 80 ? 10.961 -12.092 8.422 1.00 78.19 80 LEU A CA 1
ATOM 592 C C . LEU A 1 80 ? 10.014 -11.623 9.533 1.00 78.19 80 LEU A C 1
ATOM 594 O O . LEU A 1 80 ? 10.258 -11.881 10.710 1.00 78.19 80 LEU A O 1
ATOM 598 N N . TYR A 1 81 ? 8.913 -10.962 9.168 1.00 79.81 81 TYR A N 1
ATOM 599 C CA . TYR A 1 81 ? 7.876 -10.578 10.126 1.00 79.81 81 TYR A CA 1
ATOM 600 C C . TYR A 1 81 ? 7.190 -11.809 10.730 1.00 79.81 81 TYR A C 1
ATOM 602 O O . TYR A 1 81 ? 7.040 -11.878 11.949 1.00 79.81 81 TYR A O 1
ATOM 610 N N . GLN A 1 82 ? 6.867 -12.815 9.911 1.00 79.25 82 GLN A N 1
ATOM 611 C CA . GLN A 1 82 ? 6.297 -14.083 10.381 1.00 79.25 82 GLN A CA 1
ATOM 612 C C . GLN A 1 82 ? 7.247 -14.825 11.329 1.00 79.25 82 GLN A C 1
ATOM 614 O O . GLN A 1 82 ? 6.816 -15.283 12.387 1.00 79.25 82 GLN A O 1
ATOM 619 N N . GLU A 1 83 ? 8.542 -14.898 11.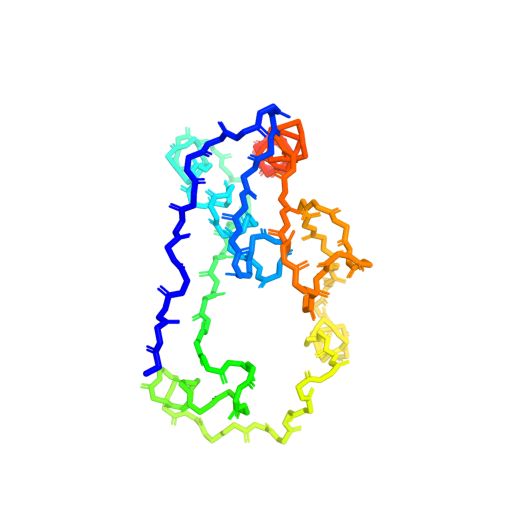006 1.00 78.56 83 GLU A N 1
ATOM 620 C CA . GLU A 1 83 ? 9.566 -15.469 11.894 1.00 78.56 83 GLU A CA 1
ATOM 621 C C . GLU A 1 83 ? 9.680 -14.706 13.224 1.00 78.56 83 GLU A C 1
ATOM 623 O O . GLU A 1 83 ? 9.918 -15.312 14.269 1.00 78.56 83 GLU A O 1
ATOM 628 N N . ALA A 1 84 ? 9.445 -13.390 13.210 1.00 83.38 84 ALA A N 1
ATOM 629 C CA . ALA A 1 84 ? 9.382 -12.551 14.405 1.00 83.38 84 ALA A CA 1
ATOM 630 C C . ALA A 1 84 ? 8.045 -12.651 15.176 1.00 83.38 84 ALA A C 1
ATOM 632 O O . ALA A 1 84 ? 7.865 -11.958 16.179 1.00 83.38 84 ALA A O 1
ATOM 633 N N . GLY A 1 85 ? 7.111 -13.503 14.738 1.00 82.25 85 GLY A N 1
ATOM 634 C CA . GLY A 1 85 ? 5.802 -13.694 15.369 1.00 82.25 85 GLY A CA 1
ATOM 635 C C . GLY A 1 85 ? 4.761 -12.631 15.007 1.00 82.25 85 GLY A C 1
ATOM 636 O O . GLY A 1 85 ? 3.755 -12.502 15.703 1.00 82.25 85 GLY A O 1
ATOM 637 N N . ILE A 1 86 ? 4.999 -11.860 13.945 1.00 80.38 86 ILE A N 1
ATOM 638 C CA . ILE A 1 86 ? 4.054 -10.887 13.398 1.00 80.38 86 ILE A CA 1
ATOM 639 C C . ILE A 1 86 ? 3.326 -11.545 12.227 1.00 80.38 86 ILE A C 1
ATOM 641 O O . ILE A 1 86 ? 3.937 -11.882 11.212 1.00 80.38 86 ILE A O 1
ATOM 645 N N . ASP A 1 87 ? 2.007 -11.691 12.346 1.00 77.62 87 ASP A N 1
ATOM 646 C CA . ASP A 1 87 ? 1.175 -12.166 11.243 1.00 77.62 87 ASP A CA 1
ATOM 647 C C . ASP A 1 87 ? 1.284 -11.196 10.056 1.00 77.62 87 ASP A C 1
ATOM 649 O O . ASP A 1 87 ? 0.786 -10.069 10.103 1.00 77.62 87 ASP A O 1
ATOM 653 N N . ALA A 1 88 ? 1.943 -11.637 8.984 1.00 80.56 88 ALA A N 1
ATOM 654 C CA . ALA A 1 88 ? 2.142 -10.847 7.775 1.00 80.56 88 ALA A CA 1
ATOM 655 C C . ALA A 1 88 ? 1.537 -11.543 6.554 1.00 80.56 88 ALA A C 1
ATOM 657 O O . ALA A 1 88 ? 1.695 -12.750 6.355 1.00 80.56 88 ALA A O 1
ATOM 658 N N . ILE A 1 89 ? 0.868 -10.753 5.718 1.00 79.75 89 ILE A N 1
ATOM 659 C CA . ILE A 1 89 ? 0.357 -11.161 4.410 1.00 79.75 89 ILE A CA 1
ATOM 660 C C . ILE A 1 89 ? 0.846 -10.176 3.354 1.00 79.75 89 ILE A C 1
ATOM 662 O O . ILE A 1 89 ? 0.973 -8.982 3.615 1.00 79.75 89 ILE A O 1
ATOM 666 N N . ILE A 1 90 ? 1.081 -10.675 2.144 1.00 81.06 90 ILE A N 1
ATOM 667 C CA . ILE A 1 90 ? 1.442 -9.847 0.994 1.00 81.06 90 ILE A CA 1
ATOM 668 C C . ILE A 1 90 ? 0.193 -9.724 0.139 1.00 81.06 90 ILE A C 1
ATOM 670 O O . ILE A 1 90 ? -0.327 -10.722 -0.364 1.00 81.06 90 ILE A O 1
ATOM 674 N N . CYS A 1 91 ? -0.307 -8.506 -0.017 1.00 82.06 91 CYS A N 1
ATOM 675 C CA . CYS A 1 91 ? -1.435 -8.243 -0.891 1.00 82.06 91 CYS A CA 1
ATOM 676 C C . CYS A 1 91 ? -1.335 -6.839 -1.485 1.00 82.06 91 CYS A C 1
ATOM 678 O O . CYS A 1 91 ? -0.829 -5.913 -0.858 1.00 82.06 91 CYS A O 1
ATOM 680 N N . GLY A 1 92 ? -1.818 -6.690 -2.713 1.00 87.69 92 GLY A N 1
ATOM 681 C CA . GLY A 1 92 ? -1.791 -5.431 -3.441 1.00 87.69 92 GLY A CA 1
ATOM 682 C C . GLY A 1 92 ? -2.660 -5.507 -4.693 1.00 87.69 92 GLY A C 1
ATOM 683 O O . GLY A 1 92 ? -3.040 -6.604 -5.110 1.00 87.69 92 GLY A O 1
ATOM 684 N N . PRO A 1 93 ? -3.031 -4.359 -5.276 1.00 92.19 93 PRO A N 1
ATOM 685 C CA . PRO A 1 93 ? -3.745 -4.337 -6.538 1.00 92.19 93 PRO A CA 1
ATOM 686 C C . PRO A 1 93 ? -2.803 -4.705 -7.686 1.00 92.19 93 PRO A C 1
ATOM 688 O O . PRO A 1 93 ? -1.592 -4.510 -7.605 1.00 92.19 93 PRO A O 1
ATOM 691 N N . GLY A 1 94 ? -3.379 -5.145 -8.799 1.00 89.50 94 GLY A N 1
ATOM 692 C CA . GLY A 1 94 ? -2.621 -5.474 -9.998 1.00 89.50 94 GLY A CA 1
ATOM 693 C C . GLY A 1 94 ? -2.323 -6.963 -10.130 1.00 89.50 94 GLY A C 1
ATOM 694 O O . GLY A 1 94 ? -2.945 -7.810 -9.493 1.00 89.50 94 GLY A O 1
ATOM 695 N N . ASN A 1 95 ? -1.369 -7.278 -11.000 1.00 89.50 95 ASN A N 1
ATOM 696 C CA . ASN A 1 95 ? -0.903 -8.636 -11.240 1.00 89.50 95 ASN A CA 1
ATOM 697 C C . ASN A 1 95 ? 0.623 -8.615 -11.291 1.00 89.50 95 ASN A C 1
ATOM 699 O O . ASN A 1 95 ? 1.208 -7.885 -12.096 1.00 89.50 95 ASN A O 1
ATOM 703 N N . ILE A 1 96 ? 1.242 -9.453 -10.460 1.00 86.75 96 ILE A N 1
ATOM 704 C CA . ILE A 1 96 ? 2.693 -9.596 -10.365 1.00 86.75 96 ILE A CA 1
ATOM 705 C C . ILE A 1 96 ? 3.338 -9.989 -11.702 1.00 86.75 96 ILE A C 1
ATOM 707 O O . ILE A 1 96 ? 4.429 -9.527 -12.014 1.00 86.75 96 ILE A O 1
ATOM 711 N N . ASP A 1 97 ? 2.633 -10.727 -12.564 1.00 89.69 97 ASP A N 1
ATOM 712 C CA . ASP A 1 97 ? 3.116 -11.105 -13.899 1.00 89.69 97 ASP A CA 1
ATOM 713 C C . ASP A 1 97 ? 3.376 -9.885 -14.802 1.00 89.69 97 ASP A C 1
ATOM 715 O O . ASP A 1 97 ? 4.130 -9.964 -15.780 1.00 89.69 97 ASP A O 1
ATOM 719 N N . ARG A 1 98 ? 2.741 -8.746 -14.486 1.00 90.00 98 ARG A N 1
ATOM 720 C CA . ARG A 1 98 ? 2.897 -7.471 -15.198 1.00 90.00 98 ARG A CA 1
ATOM 721 C C . ARG A 1 98 ? 3.965 -6.569 -14.576 1.00 90.00 98 ARG A C 1
ATOM 723 O O . ARG A 1 98 ? 4.413 -5.646 -15.259 1.00 90.00 98 ARG A O 1
ATOM 730 N N . ALA A 1 99 ? 4.375 -6.820 -13.332 1.00 87.38 99 ALA A N 1
ATOM 731 C CA . ALA A 1 99 ? 5.428 -6.060 -12.666 1.00 87.38 99 ALA A CA 1
ATOM 732 C C . ALA A 1 99 ? 6.780 -6.256 -13.375 1.00 87.38 99 ALA A C 1
ATOM 734 O O . ALA A 1 99 ? 7.040 -7.288 -13.998 1.00 87.38 99 ALA A O 1
ATOM 735 N N . HIS A 1 100 ? 7.633 -5.230 -13.342 1.00 85.50 100 HIS A N 1
ATOM 736 C CA . HIS A 1 100 ? 8.969 -5.239 -13.968 1.00 85.50 100 HIS A CA 1
ATOM 737 C C . HIS A 1 100 ? 8.969 -5.532 -15.479 1.00 85.50 100 HIS A C 1
ATOM 739 O O . HIS A 1 100 ? 9.985 -5.920 -16.065 1.00 85.50 100 HIS A O 1
ATOM 745 N N . ARG A 1 101 ? 7.834 -5.299 -16.151 1.00 86.00 101 ARG A N 1
ATOM 746 C CA . ARG A 1 101 ? 7.694 -5.418 -17.606 1.00 86.00 101 ARG A CA 1
ATOM 747 C C . ARG A 1 101 ? 7.609 -4.046 -18.283 1.00 86.00 101 ARG A C 1
ATOM 749 O O . ARG A 1 101 ? 7.127 -3.076 -17.694 1.00 86.00 101 ARG A O 1
ATOM 756 N N . PRO A 1 102 ? 8.030 -3.935 -19.557 1.00 88.06 102 PRO A N 1
ATOM 757 C CA . PRO A 1 102 ? 7.667 -2.791 -20.384 1.00 88.06 102 PRO A CA 1
ATOM 758 C C . PRO A 1 102 ? 6.145 -2.619 -20.423 1.00 88.06 102 PRO A C 1
ATOM 760 O O . PRO A 1 102 ? 5.414 -3.597 -20.559 1.00 88.06 102 PRO A O 1
ATOM 763 N N . ASN A 1 103 ? 5.677 -1.372 -20.361 1.00 87.50 103 ASN A N 1
ATOM 764 C CA . ASN A 1 103 ? 4.250 -1.036 -20.319 1.00 87.50 103 ASN A CA 1
ATOM 765 C C . ASN A 1 103 ? 3.501 -1.629 -19.112 1.00 87.50 103 ASN A C 1
ATOM 767 O O . ASN A 1 103 ? 2.329 -1.972 -19.247 1.00 87.50 103 ASN A O 1
ATOM 771 N N . GLU A 1 104 ? 4.155 -1.736 -17.952 1.00 90.56 104 GLU A N 1
ATOM 772 C CA . GLU A 1 104 ? 3.487 -2.029 -16.680 1.00 90.56 104 GLU A CA 1
ATOM 773 C C . GLU A 1 104 ? 2.259 -1.126 -16.484 1.00 90.56 104 GLU A C 1
ATOM 775 O O . GLU A 1 104 ? 2.306 0.085 -16.747 1.00 90.56 104 GLU A O 1
ATOM 780 N N . TYR A 1 105 ? 1.158 -1.736 -16.045 1.00 91.88 105 TYR A N 1
ATOM 781 C CA . TYR A 1 105 ? -0.086 -1.041 -15.762 1.00 91.88 105 TYR A CA 1
ATOM 782 C C . TYR A 1 105 ? -0.870 -1.697 -14.637 1.00 91.88 105 TYR A C 1
ATOM 784 O O . TYR A 1 105 ? -0.730 -2.893 -14.362 1.00 91.88 105 TYR A O 1
ATOM 792 N N . ILE A 1 106 ? -1.778 -0.905 -14.081 1.00 93.19 106 ILE A N 1
ATOM 793 C CA . ILE A 1 106 ? -2.819 -1.346 -13.163 1.00 93.19 106 ILE A CA 1
ATOM 794 C C . ILE A 1 106 ? -4.190 -0.916 -13.682 1.00 93.19 106 ILE A C 1
ATOM 796 O O . ILE A 1 106 ? -4.330 0.156 -14.277 1.00 93.19 106 ILE A O 1
ATOM 800 N N . GLU A 1 107 ? -5.197 -1.759 -13.504 1.00 94.00 107 GLU A N 1
ATOM 801 C CA . GLU A 1 107 ? -6.569 -1.455 -13.897 1.00 94.00 107 GLU A CA 1
ATOM 802 C C . GLU A 1 107 ? -7.258 -0.610 -12.819 1.00 94.00 107 GLU A C 1
ATOM 804 O O . GLU A 1 107 ? -7.044 -0.788 -11.618 1.00 94.00 107 GLU A O 1
ATOM 809 N N . THR A 1 108 ? -8.123 0.318 -13.228 1.00 91.00 108 THR A N 1
ATOM 810 C CA . THR A 1 108 ? -8.881 1.164 -12.289 1.00 91.00 108 THR A CA 1
ATOM 811 C C . THR A 1 108 ? -9.761 0.328 -11.358 1.00 91.00 108 THR A C 1
ATOM 813 O O . THR A 1 108 ? -9.899 0.662 -10.182 1.00 91.00 108 THR A O 1
ATOM 816 N N . GLY A 1 109 ? -10.298 -0.793 -11.851 1.00 92.31 109 GLY A N 1
ATOM 817 C CA . GLY A 1 109 ? -11.043 -1.760 -11.046 1.00 92.31 109 GLY A CA 1
ATOM 818 C C . GLY A 1 109 ? -10.188 -2.458 -9.984 1.00 92.31 109 GLY A C 1
ATOM 819 O O . GLY A 1 109 ? -10.658 -2.657 -8.865 1.00 92.31 109 GLY A O 1
ATOM 820 N N . GLU A 1 110 ? -8.924 -2.768 -10.289 1.00 94.81 110 GLU A N 1
ATOM 821 C CA . GLU A 1 110 ? -7.986 -3.365 -9.326 1.00 94.81 110 GLU A CA 1
ATOM 822 C C . GLU A 1 110 ? -7.660 -2.374 -8.200 1.00 94.81 110 GLU A C 1
ATOM 824 O O . GLU A 1 110 ? -7.704 -2.733 -7.023 1.00 94.81 110 GLU A O 1
ATOM 829 N N . LEU A 1 111 ? -7.417 -1.103 -8.544 1.00 92.94 111 LEU A N 1
ATOM 830 C CA . LEU A 1 111 ? -7.222 -0.033 -7.560 1.00 92.94 111 LEU A CA 1
ATOM 831 C C . LEU A 1 111 ? -8.458 0.180 -6.683 1.00 92.94 111 LEU A C 1
ATOM 833 O O . LEU A 1 111 ? -8.336 0.273 -5.462 1.00 92.9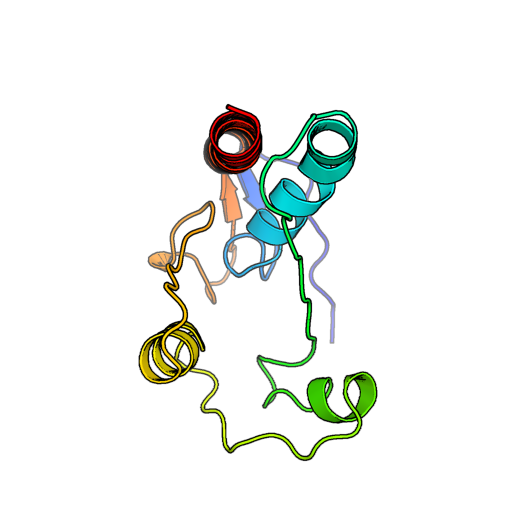4 111 LEU A O 1
ATOM 837 N N . ALA A 1 112 ? -9.649 0.223 -7.284 1.00 92.44 112 ALA A N 1
ATOM 838 C CA . ALA A 1 112 ? -10.896 0.365 -6.539 1.00 92.44 112 ALA A CA 1
ATOM 839 C C . ALA A 1 112 ? -11.118 -0.814 -5.575 1.00 92.44 112 ALA A C 1
ATOM 841 O O . ALA A 1 112 ? -11.509 -0.609 -4.424 1.00 92.44 112 ALA A O 1
ATOM 842 N N . GLY A 1 113 ? -10.819 -2.040 -6.018 1.00 94.75 113 GLY A N 1
ATOM 843 C CA . GLY A 1 113 ? -10.869 -3.239 -5.185 1.00 94.75 113 GLY A CA 1
ATOM 844 C C . GLY A 1 113 ? -9.904 -3.170 -4.001 1.00 94.75 113 GLY A C 1
ATOM 845 O O . GLY A 1 113 ? -10.308 -3.420 -2.866 1.00 94.75 113 GLY A O 1
ATOM 846 N N . CYS A 1 114 ? -8.654 -2.761 -4.233 1.00 95.31 114 CYS A N 1
ATOM 847 C CA . CYS A 1 114 ? -7.676 -2.605 -3.158 1.00 95.31 114 CYS A CA 1
ATOM 848 C C . CYS A 1 114 ? -8.054 -1.494 -2.177 1.00 95.31 114 CYS A C 1
ATOM 850 O O . CYS A 1 114 ? -7.964 -1.704 -0.969 1.00 95.31 114 CYS A O 1
ATOM 852 N N . GLN A 1 115 ? -8.517 -0.339 -2.659 1.00 94.38 115 GLN A N 1
ATOM 853 C CA . GLN A 1 115 ? -8.986 0.726 -1.777 1.00 94.38 115 GLN A CA 1
ATOM 854 C C . GLN A 1 115 ? -10.139 0.233 -0.893 1.00 94.38 115 GLN A C 1
ATOM 856 O O . GLN A 1 115 ? -10.126 0.446 0.319 1.00 94.38 115 GLN A O 1
ATOM 861 N N . LYS A 1 116 ? -11.113 -0.477 -1.478 1.00 95.25 116 LYS A N 1
ATOM 862 C CA . LYS A 1 116 ? -12.217 -1.073 -0.722 1.00 95.25 116 LYS A CA 1
ATOM 863 C C . LYS A 1 116 ? -11.722 -2.064 0.335 1.00 95.25 116 LYS A C 1
ATOM 865 O O . LYS A 1 116 ? -12.231 -2.037 1.450 1.00 95.25 116 LYS A O 1
ATOM 870 N N . MET A 1 117 ? -10.737 -2.899 0.006 1.00 95.31 117 MET A N 1
ATOM 871 C CA . MET A 1 117 ? -10.147 -3.850 0.951 1.00 95.31 117 MET A CA 1
ATOM 872 C C . MET A 1 117 ? -9.527 -3.144 2.169 1.00 95.31 117 MET A C 1
ATOM 874 O O . MET A 1 117 ? -9.833 -3.524 3.297 1.00 95.31 117 MET A O 1
ATOM 878 N N . VAL A 1 118 ? -8.753 -2.070 1.967 1.00 94.00 118 VAL A N 1
ATOM 879 C CA . VAL A 1 118 ? -8.167 -1.286 3.074 1.00 94.00 118 VAL A CA 1
ATOM 880 C C . VAL A 1 118 ? -9.254 -0.623 3.929 1.00 94.00 118 VAL A C 1
ATOM 882 O O . VAL A 1 118 ? -9.183 -0.627 5.158 1.00 94.00 118 VAL A O 1
ATOM 885 N N . GLU A 1 119 ? -10.295 -0.074 3.301 1.00 94.75 119 GLU A N 1
ATOM 886 C CA . GLU A 1 119 ? -11.418 0.528 4.028 1.00 94.75 119 GLU A CA 1
ATOM 887 C C . GLU A 1 119 ? -12.218 -0.503 4.838 1.00 94.75 119 GLU A C 1
ATOM 889 O O . GLU A 1 119 ? -12.668 -0.207 5.945 1.00 94.75 119 GLU A O 1
ATOM 894 N N . ASP A 1 120 ? -12.410 -1.709 4.303 1.00 95.19 120 ASP A N 1
ATOM 895 C CA . ASP A 1 120 ? -13.109 -2.792 4.994 1.00 95.19 120 ASP A CA 1
ATOM 896 C C . ASP A 1 120 ? -12.271 -3.373 6.143 1.00 95.19 120 ASP A C 1
ATOM 898 O O . ASP A 1 120 ? -12.838 -3.694 7.189 1.00 95.19 120 ASP A O 1
ATOM 902 N N . LEU A 1 121 ? -10.939 -3.417 6.010 1.00 92.06 121 LEU A N 1
ATOM 903 C CA . LEU A 1 121 ? -10.036 -3.709 7.127 1.00 92.06 121 LEU A CA 1
ATOM 904 C C . LEU A 1 121 ? -10.238 -2.702 8.266 1.00 92.06 121 LEU A C 1
ATOM 906 O O . LEU A 1 121 ? -10.430 -3.104 9.410 1.00 92.06 121 LEU A O 1
ATOM 910 N N . GLY A 1 122 ? -10.278 -1.404 7.954 1.00 93.38 122 GLY A N 1
ATOM 911 C CA . GLY A 1 122 ? -10.563 -0.361 8.942 1.00 93.38 122 GLY A CA 1
ATOM 912 C C . GLY A 1 122 ? -11.876 -0.585 9.691 1.00 93.38 122 GLY A C 1
ATOM 913 O O . GLY A 1 122 ? -11.914 -0.524 10.917 1.00 93.38 122 GLY A O 1
ATOM 914 N N . LYS A 1 123 ? -12.949 -0.924 8.965 1.00 94.50 123 LYS A N 1
ATOM 915 C CA . LYS A 1 123 ? -14.250 -1.247 9.576 1.00 94.50 123 LYS A CA 1
ATOM 916 C C . LYS A 1 123 ? -14.174 -2.476 10.475 1.00 94.50 123 LYS A C 1
ATOM 918 O O . LYS A 1 123 ? -14.777 -2.471 11.540 1.00 94.50 123 LYS A O 1
ATOM 923 N N . HIS A 1 124 ? -13.453 -3.513 10.052 1.00 94.19 124 HIS A N 1
ATOM 924 C CA . HIS A 1 124 ? -13.270 -4.721 10.852 1.00 94.19 124 HIS A CA 1
ATOM 925 C C . HIS A 1 124 ? -12.511 -4.434 12.153 1.00 94.19 124 HIS A C 1
ATOM 927 O O . HIS A 1 124 ? -12.868 -4.972 13.192 1.00 94.19 124 HIS A O 1
ATOM 933 N N . LEU A 1 125 ? -11.505 -3.558 12.108 1.00 92.06 125 LEU A N 1
ATOM 934 C CA . LEU A 1 125 ? -10.735 -3.143 13.284 1.00 92.06 125 LEU A CA 1
AT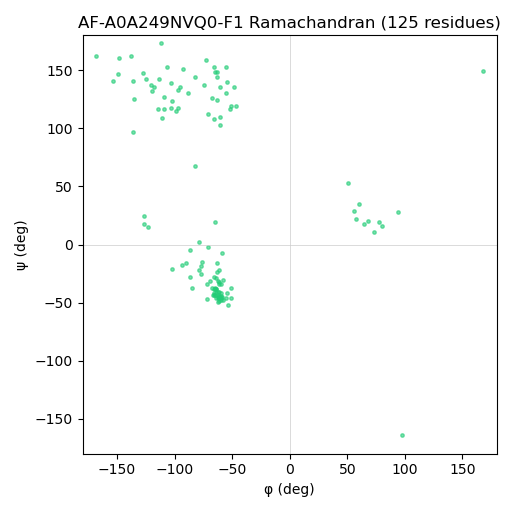OM 935 C C . LEU A 1 125 ? -11.485 -2.152 14.190 1.00 92.06 125 LEU A C 1
ATOM 937 O O . LEU A 1 125 ? -11.057 -1.930 15.320 1.00 92.06 125 LEU A O 1
ATOM 941 N N . ALA A 1 126 ? -12.566 -1.537 13.705 1.00 92.06 126 ALA A N 1
ATOM 942 C CA . ALA A 1 126 ? -13.426 -0.639 14.478 1.00 92.06 126 ALA A CA 1
ATOM 943 C C . ALA A 1 126 ? -14.591 -1.348 15.193 1.00 92.06 126 ALA A C 1
ATOM 945 O O . ALA A 1 126 ? -15.219 -0.733 16.057 1.00 92.06 126 ALA A O 1
ATOM 946 N N . ALA A 1 127 ? -14.904 -2.585 14.795 1.00 85.75 127 ALA A N 1
ATOM 947 C CA . ALA A 1 127 ? -15.948 -3.421 15.390 1.00 85.75 127 ALA A CA 1
ATOM 948 C C . ALA A 1 127 ? -15.467 -4.088 16.686 1.00 85.75 127 ALA A C 1
ATOM 950 O O . ALA A 1 127 ? -16.316 -4.237 17.593 1.00 85.75 127 ALA A O 1
#

Nearest PDB structures (foldseek):
  7rsf-assembly1_B  TM=6.922E-01  e=2.643E-02  Escherichia coli str. K-12 substr. MG1655
  2f7v-assembly1_A  TM=5.147E-01  e=3.415E-02  Xanthomonas campestris
  3isz-assembly1_B  TM=5.499E-01  e=2.331E-01  Haemophilus influenzae Rd KW20

pLDDT: mean 80.13, std 15.88, range [26.66, 95.31]

Sequence (127 aa):
MEFGSFRPAQRDKLYGRGTSDMKGFLTCALAALPKLAGMNLQRPVDLAFSYDEEAGARGVPQLTGHEPLAAVSYGTEAGLYQEAGIDAIICGPGNIDRAHRPNEYIETGELAGCQKMVEDLGKHLAA

Foldseek 3Di:
DDQDDFDPDDPQKTWHACCVPAVLLVVLLVVCVVVLVVFQFLDDDDDDDFPCLCVQRPRVCVVPVDDDDRDDSPDDCQVVCVVVVHNDDDDHFDDPVLHPDPRRIGGNVSSVVSSVVSNVVSVVRRD